Protein AF-A0A8D8ZBJ9-F1 (afdb_monomer_lite)

Foldseek 3Di:
DPPPLVVLAPEPPPVDADDCVVCVVVLLVVQVVCVVVVRQYEHEHALDLVSLVSVVVSVHQHYEHDCVQLVPDP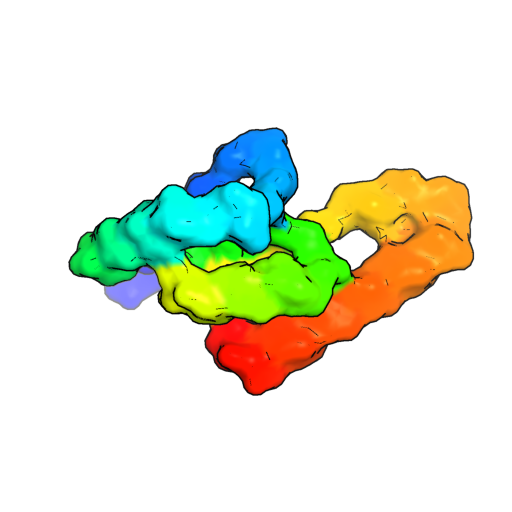DPVSVVVSVVSNVVSCVNNVVSRHDYHD

Sequence (102 aa):
EGDTDFFFFFFILISTFLNIIKNFNKISIAVNLLNYNKIQTSLFINPDLYQIDAAINTGVKYIELNTIMYSKSKNNLEKKFQLNKIKKSVIYAKKKGLIVNV

pLDDT: mean 87.09, std 17.96, range [37.16, 98.56]

Structure (mmCIF, N/CA/C/O backbone):
data_AF-A0A8D8ZBJ9-F1
#
_entry.id   AF-A0A8D8ZBJ9-F1
#
loop_
_atom_site.group_PDB
_atom_site.id
_atom_site.type_symbol
_atom_site.label_atom_id
_atom_site.label_alt_id
_atom_site.label_comp_id
_atom_site.label_asym_id
_atom_site.label_entity_id
_atom_site.label_seq_id
_atom_site.pdbx_PDB_ins_code
_atom_site.Cartn_x
_atom_site.Cartn_y
_atom_site.Cartn_z
_atom_site.occupancy
_atom_site.B_iso_or_equiv
_atom_site.auth_seq_id
_atom_site.auth_comp_id
_atom_site.auth_asym_id
_atom_site.auth_atom_id
_atom_site.pdbx_PDB_model_num
ATOM 1 N N . GLU A 1 1 ? -30.608 -10.125 2.376 1.00 45.47 1 GLU A N 1
ATOM 2 C CA . GLU A 1 1 ? -29.552 -9.851 3.375 1.00 45.47 1 GLU A CA 1
ATOM 3 C C . GLU A 1 1 ? -28.148 -10.067 2.780 1.00 45.47 1 GLU A C 1
ATOM 5 O O . GLU A 1 1 ? -27.308 -10.700 3.396 1.00 45.47 1 GLU A O 1
ATOM 10 N N . GLY A 1 2 ? -27.880 -9.573 1.560 1.00 49.00 2 GLY A N 1
ATOM 11 C CA . GLY A 1 2 ? -26.674 -9.994 0.823 1.00 49.00 2 GLY A CA 1
ATOM 12 C C . GLY A 1 2 ? -26.014 -8.985 -0.116 1.00 49.00 2 GLY A C 1
ATOM 13 O O . GLY A 1 2 ? -24.846 -9.177 -0.410 1.00 49.00 2 GLY A O 1
ATOM 14 N N . ASP A 1 3 ? -26.677 -7.901 -0.536 1.00 49.06 3 ASP A N 1
ATOM 15 C CA . ASP A 1 3 ? -26.137 -7.071 -1.635 1.00 49.06 3 ASP A CA 1
ATOM 16 C C . ASP A 1 3 ? -26.087 -5.559 -1.362 1.00 49.06 3 ASP A C 1
ATOM 18 O O . ASP A 1 3 ? -25.630 -4.787 -2.202 1.00 49.06 3 ASP A O 1
ATOM 22 N N . THR A 1 4 ? -26.497 -5.098 -0.178 1.00 43.31 4 THR A N 1
ATOM 23 C CA . THR A 1 4 ? -26.435 -3.665 0.174 1.00 43.31 4 THR A CA 1
ATOM 24 C C . THR A 1 4 ? -25.086 -3.236 0.754 1.00 43.31 4 THR A C 1
ATOM 26 O O . THR A 1 4 ? -24.741 -2.059 0.675 1.00 43.31 4 THR A O 1
ATOM 29 N N . ASP A 1 5 ? -24.287 -4.176 1.266 1.00 47.03 5 ASP A N 1
ATOM 30 C CA . ASP A 1 5 ? -22.980 -3.877 1.871 1.00 47.03 5 ASP A CA 1
ATOM 31 C C . ASP A 1 5 ? -21.884 -3.623 0.825 1.00 47.03 5 ASP A C 1
ATOM 33 O O . ASP A 1 5 ? -20.909 -2.924 1.099 1.00 47.03 5 ASP A O 1
ATOM 37 N N . PHE A 1 6 ? -22.055 -4.133 -0.400 1.00 42.62 6 PHE A N 1
ATOM 38 C CA . PHE A 1 6 ? -21.105 -3.915 -1.495 1.00 42.62 6 PHE A CA 1
ATOM 39 C C . PHE A 1 6 ? -21.232 -2.512 -2.111 1.00 42.62 6 PHE A C 1
ATOM 41 O O . PHE A 1 6 ? -20.253 -1.957 -2.606 1.00 42.62 6 PHE A O 1
ATOM 48 N N . PHE A 1 7 ? -22.426 -1.912 -2.043 1.00 37.16 7 PHE A N 1
ATOM 49 C CA . PHE A 1 7 ? -22.725 -0.611 -2.653 1.00 37.16 7 PHE A CA 1
ATOM 50 C C . PHE A 1 7 ? -22.381 0.600 -1.774 1.00 37.16 7 PHE A C 1
ATOM 52 O O . PHE A 1 7 ? -22.365 1.723 -2.274 1.00 37.16 7 PHE A O 1
ATOM 59 N N . PHE A 1 8 ? -22.024 0.393 -0.503 1.00 40.09 8 PHE A N 1
ATOM 60 C CA . PHE A 1 8 ? -21.489 1.445 0.373 1.00 40.09 8 PHE A CA 1
ATOM 61 C C . PHE A 1 8 ? -19.949 1.503 0.383 1.00 40.09 8 PHE A C 1
ATOM 63 O O . PHE A 1 8 ? -19.338 2.017 1.320 1.00 40.09 8 PHE A O 1
ATOM 70 N N . PHE A 1 9 ? -19.295 1.029 -0.683 1.00 44.03 9 PHE A N 1
AT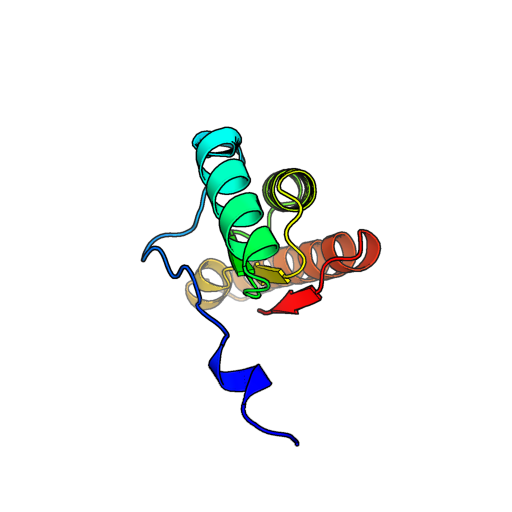OM 71 C CA . PHE A 1 9 ? -17.910 1.391 -0.984 1.00 44.03 9 PHE A CA 1
ATOM 72 C C . PHE A 1 9 ? -17.875 2.818 -1.544 1.00 44.03 9 PHE A C 1
ATOM 74 O O . PHE A 1 9 ? -17.787 3.039 -2.752 1.00 44.03 9 PHE A O 1
ATOM 81 N N . PHE A 1 10 ? -17.944 3.817 -0.660 1.00 50.53 10 PHE A N 1
ATOM 82 C CA . PHE A 1 10 ? -17.575 5.173 -1.051 1.00 50.53 10 PHE A CA 1
ATOM 83 C C . PHE A 1 10 ? -16.051 5.208 -1.189 1.00 50.53 10 PHE A C 1
ATOM 85 O O . PHE A 1 10 ? -15.309 5.449 -0.237 1.00 50.53 10 PHE A O 1
ATOM 92 N N . PHE A 1 11 ? -15.568 4.907 -2.394 1.00 51.53 11 PHE A N 1
ATOM 93 C CA . PHE A 1 11 ? -14.197 5.200 -2.765 1.00 51.53 11 PHE A CA 1
ATOM 94 C C . PHE A 1 11 ? -14.006 6.708 -2.617 1.00 51.53 11 PHE A C 1
ATOM 96 O O . PHE A 1 11 ? -14.565 7.487 -3.389 1.00 51.53 11 PHE A O 1
ATOM 103 N N . ILE A 1 12 ? -13.181 7.140 -1.661 1.00 51.97 12 ILE A N 1
ATOM 104 C CA . ILE A 1 12 ? -12.515 8.436 -1.791 1.00 51.97 12 ILE A CA 1
ATOM 105 C C . ILE A 1 12 ? -11.512 8.267 -2.938 1.00 51.97 12 ILE A C 1
ATOM 107 O O . ILE A 1 12 ? -10.311 8.084 -2.751 1.00 51.97 12 ILE A O 1
ATOM 111 N N . LEU A 1 13 ? -12.042 8.278 -4.160 1.00 49.78 13 LEU A N 1
ATOM 112 C CA . LEU A 1 13 ? -11.288 8.394 -5.389 1.00 49.78 13 LEU A CA 1
ATOM 113 C C . LEU A 1 13 ? -10.984 9.885 -5.554 1.00 49.78 13 LEU A C 1
ATOM 115 O O . LEU A 1 13 ? -11.566 10.581 -6.382 1.00 49.78 13 LEU A O 1
ATOM 119 N N . ILE A 1 14 ? -10.099 10.417 -4.708 1.00 46.88 14 ILE A N 1
ATOM 120 C CA . ILE A 1 14 ? -9.442 11.678 -5.053 1.00 46.88 14 ILE A CA 1
ATOM 121 C C . ILE A 1 14 ? -8.668 11.346 -6.327 1.00 46.88 14 ILE A C 1
ATOM 123 O O . ILE A 1 14 ? -7.851 10.433 -6.335 1.00 46.88 14 ILE A O 1
ATOM 127 N N . SER A 1 15 ? -8.980 12.031 -7.420 1.00 45.09 15 SER A N 1
ATOM 128 C CA . SER A 1 15 ? -8.582 11.735 -8.806 1.00 45.09 15 SER A CA 1
ATOM 129 C C . SER A 1 15 ? -7.065 11.754 -9.092 1.00 45.09 15 SER A C 1
ATOM 131 O O . SER A 1 15 ? -6.637 11.738 -10.244 1.00 45.09 15 SER A O 1
ATOM 133 N N . THR A 1 16 ? -6.229 11.764 -8.052 1.00 56.00 16 THR A N 1
ATOM 134 C CA . THR A 1 16 ? -4.769 11.682 -8.084 1.00 56.00 16 THR A CA 1
ATOM 135 C C . THR A 1 16 ? -4.279 10.783 -6.941 1.00 56.00 16 THR A C 1
ATOM 137 O O . THR A 1 16 ? -4.894 10.725 -5.879 1.00 56.00 16 THR A O 1
ATOM 140 N N . PHE A 1 17 ? -3.181 10.048 -7.153 1.00 68.00 17 PHE A N 1
ATOM 141 C CA . PHE A 1 17 ? -2.620 9.134 -6.147 1.00 68.00 17 PHE A CA 1
ATOM 142 C C . PHE A 1 17 ? -2.392 9.855 -4.808 1.00 68.00 17 PHE A C 1
ATOM 144 O O . PHE A 1 17 ? -1.732 10.897 -4.751 1.00 68.00 17 PHE A O 1
ATOM 151 N N . LEU A 1 18 ? -2.925 9.297 -3.719 1.00 76.44 18 LEU A N 1
ATOM 152 C CA . LEU A 1 18 ? -2.869 9.938 -2.413 1.00 76.44 18 LEU A CA 1
ATOM 153 C C . LEU A 1 18 ? -1.464 9.798 -1.821 1.00 76.44 18 LEU A C 1
ATOM 155 O O . LEU A 1 18 ? -0.919 8.699 -1.717 1.00 76.44 18 LEU A O 1
ATOM 159 N N . ASN A 1 19 ? -0.869 10.916 -1.407 1.00 88.06 19 ASN A N 1
ATOM 160 C CA . ASN A 1 19 ? 0.321 10.888 -0.562 1.00 88.06 19 ASN A CA 1
ATOM 161 C C . ASN A 1 19 ? -0.118 11.017 0.896 1.00 88.06 19 ASN A C 1
ATOM 163 O O . ASN A 1 19 ? -0.387 12.128 1.367 1.00 88.06 19 ASN A O 1
ATOM 167 N N . ILE A 1 20 ? -0.194 9.877 1.584 1.00 91.62 20 ILE A N 1
ATOM 168 C CA . ILE A 1 20 ? -0.669 9.800 2.962 1.00 91.62 20 ILE A CA 1
ATOM 169 C C . ILE A 1 20 ? 0.286 10.528 3.887 1.00 91.62 20 ILE A C 1
ATOM 171 O O . ILE A 1 20 ? -0.152 11.362 4.664 1.00 91.62 20 ILE A O 1
ATOM 175 N N . ILE A 1 21 ? 1.589 10.288 3.750 1.00 94.69 21 ILE A N 1
ATOM 176 C CA . ILE A 1 21 ? 2.616 10.906 4.599 1.00 94.69 21 ILE A CA 1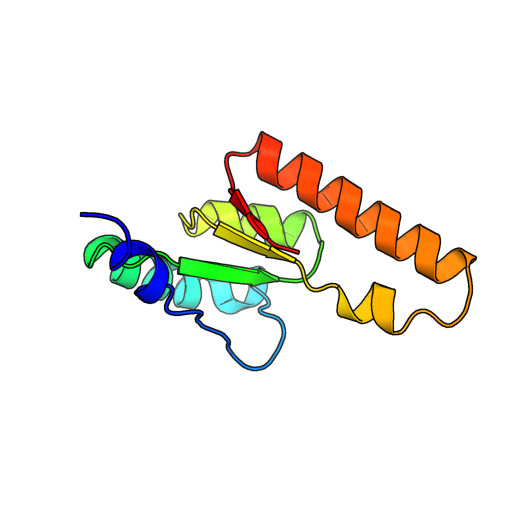
ATOM 177 C C . ILE A 1 21 ? 2.474 12.435 4.600 1.00 94.69 21 ILE A C 1
ATOM 179 O O . ILE A 1 21 ? 2.466 13.058 5.657 1.00 94.69 21 ILE A O 1
ATOM 183 N N . LYS A 1 22 ? 2.289 13.048 3.422 1.00 94.81 22 LYS A N 1
ATOM 184 C CA . LYS A 1 22 ? 2.138 14.508 3.301 1.00 94.81 22 LYS A CA 1
ATOM 185 C C . LYS A 1 22 ? 0.825 15.050 3.870 1.00 94.81 22 LYS A C 1
ATOM 187 O O . LYS A 1 22 ? 0.779 16.207 4.269 1.00 94.81 22 LYS A O 1
ATOM 192 N N . ASN A 1 23 ? -0.240 14.253 3.875 1.00 92.81 23 ASN A N 1
ATOM 193 C CA . ASN A 1 23 ? -1.589 14.695 4.247 1.00 92.81 23 ASN A CA 1
ATOM 194 C C . ASN A 1 23 ? -2.141 13.937 5.461 1.00 92.81 23 ASN A C 1
ATOM 196 O O . ASN A 1 23 ? -3.357 13.893 5.653 1.00 92.81 23 ASN A O 1
ATOM 200 N N . PHE A 1 24 ? -1.258 13.351 6.272 1.00 93.25 24 PHE A N 1
ATOM 201 C CA . PHE A 1 24 ? -1.611 12.334 7.258 1.00 93.25 24 PHE A CA 1
ATOM 202 C C . PHE A 1 24 ? -2.730 12.794 8.191 1.00 93.25 24 PHE A C 1
ATOM 204 O O . PHE A 1 24 ? -3.741 12.112 8.307 1.00 93.25 24 PHE A O 1
ATOM 211 N N . ASN A 1 25 ? -2.605 13.993 8.768 1.00 93.94 25 ASN A N 1
ATOM 212 C CA . ASN A 1 25 ? -3.603 14.531 9.694 1.00 93.94 25 ASN A CA 1
ATOM 213 C C . ASN A 1 25 ? -4.989 14.657 9.045 1.00 93.94 25 ASN A C 1
ATOM 215 O O . ASN A 1 25 ? -5.981 14.225 9.623 1.00 93.94 25 ASN A O 1
ATOM 219 N N . LYS A 1 26 ? -5.067 15.202 7.823 1.00 91.88 26 LYS A N 1
ATOM 220 C CA . LYS A 1 26 ? -6.343 15.379 7.111 1.00 91.88 26 LYS A CA 1
ATOM 221 C C . LYS A 1 26 ? -6.982 14.035 6.767 1.00 91.88 26 LYS A C 1
ATOM 223 O O . LYS A 1 26 ? -8.184 13.865 6.944 1.00 91.88 26 LYS A O 1
ATOM 228 N N . ILE A 1 27 ? -6.174 13.087 6.297 1.00 93.12 27 ILE A N 1
ATOM 229 C CA . ILE A 1 27 ? -6.645 11.751 5.921 1.00 93.12 27 ILE A CA 1
ATOM 230 C C . ILE A 1 27 ? -7.086 10.977 7.160 1.00 93.12 27 ILE A C 1
ATOM 232 O O . ILE A 1 27 ? -8.148 10.377 7.133 1.00 93.12 27 ILE A O 1
ATOM 236 N N . SER A 1 28 ? -6.323 11.031 8.252 1.00 94.06 28 SER A N 1
ATOM 237 C CA . SER A 1 28 ? -6.669 10.374 9.514 1.00 94.06 28 SER A CA 1
ATOM 238 C C . SER A 1 28 ? -7.996 10.898 10.074 1.00 94.06 28 SER A C 1
ATOM 240 O O . SER A 1 28 ? -8.867 10.108 10.426 1.00 94.06 28 SER A O 1
ATOM 242 N N . ILE A 1 29 ? -8.222 12.219 10.049 1.00 94.31 29 ILE A N 1
ATOM 243 C CA . ILE A 1 29 ? -9.518 12.810 10.428 1.00 94.31 29 ILE A CA 1
ATOM 244 C C . ILE A 1 29 ? -10.650 12.272 9.540 1.00 94.31 29 ILE A C 1
ATOM 246 O O . ILE A 1 29 ? -11.692 11.876 10.058 1.00 94.31 29 ILE A O 1
ATOM 250 N N . ALA A 1 30 ? -10.448 12.222 8.220 1.00 91.88 30 ALA A N 1
ATOM 251 C CA . ALA A 1 30 ? -11.454 11.714 7.289 1.00 91.88 30 ALA A CA 1
ATOM 252 C C . ALA A 1 30 ? -11.751 10.219 7.504 1.00 91.88 30 ALA A C 1
ATOM 254 O O . ALA A 1 30 ? -12.915 9.835 7.586 1.00 91.88 30 ALA A O 1
ATOM 255 N N . VAL A 1 31 ? -10.714 9.388 7.652 1.00 93.94 31 VAL A N 1
ATOM 256 C CA . VAL A 1 31 ? -10.841 7.950 7.938 1.00 93.94 31 VAL A CA 1
ATOM 257 C C . VAL A 1 31 ? -11.589 7.736 9.252 1.00 93.94 31 VAL A C 1
ATOM 259 O O . VAL A 1 31 ? -12.520 6.937 9.293 1.00 93.94 31 VAL A O 1
ATOM 262 N N . ASN A 1 32 ? -11.263 8.492 10.302 1.00 93.50 32 ASN A N 1
ATOM 263 C CA . ASN A 1 32 ? -11.953 8.401 11.589 1.00 93.50 32 ASN A CA 1
ATOM 264 C C . ASN A 1 32 ? -13.431 8.791 11.487 1.00 93.50 32 ASN A C 1
ATOM 266 O O . ASN A 1 32 ? -14.282 8.089 12.029 1.00 93.50 32 ASN A O 1
ATOM 270 N N . LEU A 1 33 ? -13.751 9.873 10.769 1.00 92.62 33 LEU A N 1
ATOM 271 C CA . LEU A 1 33 ? -15.132 10.305 10.560 1.00 92.62 33 LEU A CA 1
ATOM 272 C C . LEU A 1 33 ? -15.948 9.245 9.807 1.00 92.62 33 LEU A C 1
ATOM 274 O O . LEU A 1 33 ? -17.078 8.944 10.189 1.00 92.62 33 LEU A O 1
ATOM 278 N N . LEU A 1 34 ? -15.382 8.658 8.753 1.00 90.62 34 LEU A N 1
ATOM 279 C CA . LEU A 1 34 ? -16.052 7.616 7.975 1.00 90.62 34 LEU A CA 1
ATOM 280 C C . LEU A 1 34 ? -16.214 6.324 8.780 1.00 90.62 34 LEU A C 1
ATOM 282 O O . LEU A 1 34 ? -17.308 5.763 8.812 1.00 90.62 34 LEU A O 1
ATOM 286 N N . ASN A 1 35 ? -15.178 5.912 9.514 1.00 89.25 35 ASN A N 1
ATOM 287 C CA . ASN A 1 35 ? -15.232 4.761 10.415 1.00 89.25 35 ASN A CA 1
ATOM 288 C C . ASN A 1 35 ? -16.296 4.939 11.508 1.00 89.25 35 ASN A C 1
ATOM 290 O O . ASN A 1 35 ? -17.041 4.001 11.787 1.00 89.25 35 ASN A O 1
ATOM 294 N N . TYR A 1 36 ? -16.410 6.137 12.096 1.00 93.38 36 TYR A N 1
ATOM 295 C CA . TYR A 1 36 ? -17.445 6.456 13.087 1.00 93.38 36 TYR A CA 1
ATOM 296 C C . TYR A 1 36 ? -18.857 6.252 12.520 1.00 93.38 36 TYR A C 1
ATOM 298 O O . TYR A 1 36 ? -19.733 5.713 13.193 1.00 93.38 36 TYR A O 1
ATOM 306 N N . ASN A 1 37 ? -19.052 6.595 11.245 1.00 92.31 37 ASN A N 1
ATOM 307 C CA . ASN A 1 37 ? -20.302 6.378 10.517 1.00 92.31 37 ASN A CA 1
ATOM 308 C C . ASN A 1 37 ? -20.427 4.965 9.915 1.00 92.31 37 ASN A C 1
ATOM 310 O O . ASN A 1 37 ? -21.347 4.712 9.142 1.00 92.31 37 ASN A O 1
ATOM 314 N N . LYS A 1 38 ? -19.525 4.034 10.266 1.00 90.62 38 LYS A N 1
ATOM 315 C CA . LYS A 1 38 ? -19.477 2.651 9.758 1.00 90.62 38 LYS A CA 1
ATOM 316 C C . LYS A 1 38 ? -19.326 2.553 8.231 1.00 90.62 38 LYS A C 1
ATOM 318 O O . LYS A 1 38 ? -19.715 1.552 7.634 1.00 90.62 38 LYS A O 1
ATOM 323 N N . ILE A 1 39 ? -18.734 3.567 7.602 1.00 86.50 39 ILE A N 1
ATOM 324 C CA . ILE A 1 39 ? -18.473 3.601 6.160 1.00 86.50 39 ILE A CA 1
ATOM 325 C C . ILE A 1 39 ? -17.101 2.985 5.886 1.00 86.50 39 ILE A C 1
ATOM 327 O O . ILE A 1 39 ? -16.080 3.428 6.419 1.00 86.50 39 ILE A O 1
ATOM 331 N N . GLN A 1 40 ? -17.065 1.964 5.029 1.00 85.94 40 GLN A N 1
ATOM 332 C CA . GLN A 1 40 ? -15.813 1.321 4.644 1.00 85.94 40 GLN A CA 1
ATOM 333 C C . GLN A 1 40 ? -14.997 2.250 3.745 1.00 85.94 40 GLN A C 1
ATOM 335 O O . GLN A 1 40 ? -15.461 2.697 2.700 1.00 85.94 40 GLN A O 1
ATOM 340 N N . THR A 1 41 ? -13.760 2.523 4.157 1.00 87.81 41 THR A N 1
ATOM 341 C CA . THR A 1 41 ? -12.837 3.401 3.430 1.00 87.81 41 THR A CA 1
ATOM 342 C C . THR A 1 41 ? -11.671 2.587 2.881 1.00 87.81 41 THR A C 1
ATOM 344 O O . THR A 1 41 ? -11.095 1.772 3.603 1.00 87.81 41 THR A O 1
ATOM 347 N N . SER A 1 42 ? -11.305 2.838 1.623 1.00 92.25 42 SER A N 1
ATOM 348 C CA . SER A 1 42 ? -10.075 2.342 1.000 1.00 92.25 42 SER A CA 1
ATOM 349 C C . SER A 1 42 ? -9.194 3.515 0.582 1.00 92.25 42 SER A C 1
ATOM 351 O O . SER A 1 42 ? -9.688 4.463 -0.030 1.00 92.25 42 SER A O 1
ATOM 353 N N . LEU A 1 43 ? -7.900 3.474 0.914 1.00 92.69 43 LEU A N 1
ATOM 354 C CA . LEU A 1 43 ? -6.942 4.500 0.486 1.00 92.69 43 LEU A CA 1
ATOM 355 C C . LEU A 1 43 ? -6.204 4.060 -0.785 1.00 92.69 43 LEU A C 1
ATOM 357 O O . LEU A 1 43 ? -5.490 3.057 -0.773 1.00 92.69 43 LEU A O 1
ATOM 361 N N . PHE A 1 44 ? -6.337 4.843 -1.860 1.00 92.88 44 PHE A N 1
ATOM 362 C CA . PHE A 1 44 ? -5.633 4.619 -3.126 1.00 92.88 44 PHE A CA 1
ATOM 363 C C . PHE A 1 44 ? -4.209 5.196 -3.085 1.00 92.88 44 PHE A C 1
ATOM 365 O O . PHE A 1 44 ? -4.017 6.417 -3.096 1.00 92.88 44 PHE A O 1
ATOM 372 N N . ILE A 1 45 ? -3.196 4.327 -3.039 1.00 93.31 45 ILE A N 1
ATOM 373 C CA . ILE A 1 45 ? -1.791 4.703 -2.822 1.00 93.31 45 ILE A CA 1
ATOM 374 C C . ILE A 1 45 ? -0.830 4.026 -3.790 1.00 93.31 45 ILE A C 1
ATOM 376 O O . ILE A 1 45 ? -1.103 2.978 -4.366 1.00 93.31 45 ILE A O 1
ATOM 380 N N . ASN A 1 46 ? 0.362 4.601 -3.938 1.00 94.75 46 ASN A N 1
ATOM 381 C CA . ASN A 1 46 ? 1.443 3.925 -4.648 1.00 94.75 46 ASN A CA 1
ATOM 382 C C . ASN A 1 46 ? 1.908 2.669 -3.883 1.00 94.75 46 ASN A C 1
ATOM 384 O O . ASN A 1 46 ? 1.861 2.665 -2.652 1.00 94.75 46 ASN A O 1
ATOM 388 N N . PRO A 1 47 ? 2.420 1.635 -4.585 1.00 96.00 47 PRO A N 1
ATOM 389 C CA . PRO A 1 47 ? 2.980 0.435 -3.966 1.00 96.00 47 PRO A CA 1
ATOM 390 C C . PRO A 1 47 ? 4.321 0.759 -3.293 1.00 96.00 47 PRO A C 1
ATOM 392 O O . PRO A 1 47 ? 5.394 0.461 -3.807 1.00 96.00 47 PRO A O 1
ATOM 395 N N . ASP A 1 48 ? 4.262 1.431 -2.152 1.00 96.19 48 ASP A N 1
ATOM 396 C CA . ASP A 1 48 ? 5.397 1.931 -1.388 1.00 96.19 48 ASP A CA 1
ATOM 397 C C . ASP A 1 48 ? 5.200 1.601 0.093 1.00 96.19 48 ASP A C 1
ATOM 399 O O . ASP A 1 48 ? 4.120 1.813 0.642 1.00 96.19 48 ASP A O 1
ATOM 403 N N . LEU A 1 49 ? 6.230 1.048 0.736 1.00 97.81 49 LEU A N 1
ATOM 404 C CA . LEU A 1 49 ? 6.103 0.540 2.104 1.00 97.81 49 LEU A CA 1
ATOM 405 C C . LEU A 1 49 ? 5.831 1.664 3.112 1.00 97.81 49 LEU A C 1
ATOM 407 O O . LEU A 1 49 ? 5.027 1.471 4.017 1.00 97.81 49 LEU A O 1
ATOM 411 N N . TYR A 1 50 ? 6.407 2.853 2.909 1.00 97.44 50 TYR A N 1
ATOM 412 C CA . TYR A 1 50 ? 6.177 3.993 3.795 1.00 97.44 50 TYR A CA 1
ATOM 413 C C . TYR A 1 50 ? 4.764 4.560 3.643 1.00 97.44 50 TYR A C 1
ATOM 415 O O . TYR A 1 50 ? 4.153 4.966 4.629 1.00 97.44 50 TYR A O 1
ATOM 423 N N . GLN A 1 51 ? 4.212 4.564 2.426 1.00 97.06 51 GLN A N 1
ATOM 424 C CA . GLN A 1 51 ? 2.800 4.908 2.221 1.00 97.06 51 GLN A CA 1
ATOM 425 C C . GLN A 1 51 ? 1.869 3.893 2.892 1.00 97.06 51 GLN A C 1
ATOM 427 O O . GLN A 1 51 ? 0.863 4.293 3.470 1.00 97.06 51 GLN A O 1
ATOM 432 N N . ILE A 1 52 ? 2.210 2.602 2.862 1.00 97.88 52 ILE A N 1
ATOM 433 C CA . ILE A 1 52 ? 1.436 1.553 3.541 1.00 97.88 52 ILE A CA 1
ATOM 434 C C . ILE A 1 52 ? 1.488 1.733 5.060 1.00 97.88 52 ILE A C 1
ATOM 436 O O . ILE A 1 52 ? 0.444 1.697 5.702 1.00 97.88 52 ILE A O 1
ATOM 440 N N . ASP A 1 53 ? 2.666 1.970 5.637 1.00 98.31 53 ASP A N 1
ATOM 441 C CA . ASP A 1 53 ? 2.798 2.236 7.075 1.00 98.31 53 ASP A CA 1
ATOM 442 C C . ASP A 1 53 ? 2.008 3.481 7.489 1.00 98.31 53 ASP A C 1
ATOM 444 O O . ASP A 1 53 ? 1.289 3.471 8.489 1.00 98.31 53 ASP A O 1
ATOM 448 N N . ALA A 1 54 ? 2.062 4.538 6.676 1.00 97.38 54 ALA A N 1
ATOM 449 C CA . ALA A 1 54 ? 1.244 5.718 6.896 1.00 97.38 54 ALA A CA 1
ATOM 450 C C . ALA A 1 54 ? -0.257 5.392 6.809 1.00 97.38 54 ALA A C 1
ATOM 452 O O . ALA A 1 54 ? -1.010 5.868 7.651 1.00 97.38 54 ALA A O 1
ATOM 453 N N . ALA A 1 55 ? -0.695 4.558 5.857 1.00 96.50 55 ALA A N 1
ATOM 454 C CA . ALA A 1 55 ? -2.086 4.106 5.756 1.00 96.50 55 ALA A CA 1
ATOM 455 C C . ALA A 1 55 ? -2.536 3.365 7.016 1.00 96.50 55 ALA A C 1
ATOM 457 O O . ALA A 1 55 ? -3.581 3.693 7.573 1.00 96.50 55 ALA A O 1
ATOM 458 N N . ILE A 1 56 ? -1.727 2.426 7.510 1.00 97.12 56 ILE A N 1
ATOM 459 C CA . ILE A 1 56 ? -2.010 1.676 8.742 1.00 97.12 56 ILE A CA 1
ATOM 460 C C . ILE A 1 56 ? -2.241 2.641 9.907 1.00 97.12 56 ILE A C 1
ATOM 462 O O . ILE A 1 56 ? -3.234 2.525 10.621 1.00 97.12 56 ILE A O 1
ATOM 466 N N . ASN A 1 57 ? -1.379 3.649 10.044 1.00 97.50 57 ASN A N 1
ATOM 467 C CA . ASN A 1 57 ? -1.472 4.633 11.120 1.00 97.50 57 ASN A CA 1
ATOM 468 C C . ASN A 1 57 ? -2.716 5.538 11.025 1.00 97.50 57 ASN A C 1
ATOM 470 O O . ASN A 1 57 ? -3.059 6.190 12.007 1.00 97.50 57 ASN A O 1
ATOM 474 N N . THR A 1 58 ? -3.411 5.586 9.880 1.00 95.94 58 THR A N 1
ATOM 475 C CA . THR A 1 58 ? -4.714 6.274 9.779 1.00 95.94 58 THR A CA 1
ATOM 476 C C . THR A 1 58 ? -5.877 5.461 10.350 1.00 95.94 58 THR A C 1
ATOM 478 O O . THR A 1 58 ? -6.955 6.015 10.529 1.00 95.94 58 THR A O 1
ATOM 481 N N . GLY A 1 59 ? -5.690 4.164 10.623 1.00 94.94 59 GLY A N 1
ATOM 482 C CA . GLY A 1 59 ? -6.761 3.264 11.062 1.00 94.94 59 GLY A CA 1
ATOM 483 C C . GLY A 1 59 ? -7.634 2.722 9.925 1.00 94.94 59 GLY A C 1
ATOM 484 O O . GLY A 1 59 ? -8.724 2.207 10.178 1.00 94.94 59 GLY A O 1
ATOM 485 N N . VAL A 1 60 ? -7.192 2.836 8.667 1.00 95.00 60 VAL A N 1
ATOM 486 C CA . VAL A 1 60 ? -7.921 2.266 7.528 1.00 95.00 60 VAL A CA 1
ATOM 487 C C . VAL A 1 60 ? -7.809 0.738 7.504 1.00 95.00 60 VAL A C 1
ATOM 489 O O . VAL A 1 60 ? -6.777 0.171 7.857 1.00 95.00 60 VAL A O 1
ATOM 492 N N . LYS A 1 61 ? -8.865 0.065 7.035 1.00 94.31 61 LYS A N 1
ATOM 493 C CA . LYS A 1 61 ? -8.887 -1.394 6.839 1.00 94.31 61 LYS A CA 1
ATOM 494 C C . LYS A 1 61 ? -8.507 -1.822 5.417 1.00 94.31 61 LYS A C 1
ATOM 496 O O . LYS A 1 61 ? -7.950 -2.905 5.239 1.00 94.31 61 LYS A O 1
ATOM 501 N N . TYR A 1 62 ? -8.800 -0.987 4.421 1.00 95.50 62 TYR A N 1
ATOM 502 C CA . TYR A 1 62 ? -8.573 -1.277 3.007 1.00 95.50 62 TYR A CA 1
ATOM 503 C C . TYR A 1 62 ? -7.556 -0.311 2.394 1.00 95.50 62 TYR A C 1
ATOM 505 O O . TYR A 1 62 ? -7.541 0.883 2.698 1.00 95.50 62 TYR A O 1
ATOM 513 N N . ILE A 1 63 ? -6.725 -0.827 1.494 1.00 95.12 63 ILE A N 1
ATOM 514 C CA . ILE A 1 63 ? -5.924 -0.019 0.573 1.00 95.12 63 ILE A CA 1
ATOM 515 C C . ILE A 1 63 ? -6.125 -0.516 -0.853 1.00 95.12 63 ILE A C 1
ATOM 517 O O . ILE A 1 63 ? -6.368 -1.702 -1.082 1.00 95.12 63 ILE A O 1
ATOM 521 N N . GLU A 1 64 ? -5.946 0.380 -1.812 1.00 94.94 64 GLU A N 1
ATOM 522 C CA . GLU A 1 64 ? -5.872 0.048 -3.228 1.00 94.94 64 GLU A CA 1
ATOM 523 C C . GLU A 1 64 ? -4.531 0.512 -3.793 1.00 94.94 64 GLU A C 1
ATOM 525 O O . GLU A 1 64 ? -4.119 1.659 -3.603 1.00 94.94 64 GLU A O 1
ATOM 530 N N . LEU A 1 65 ? -3.807 -0.402 -4.439 1.00 94.19 65 LEU A N 1
ATOM 531 C CA . LEU A 1 65 ? -2.464 -0.135 -4.937 1.00 94.19 65 LEU A CA 1
ATOM 532 C C . LEU A 1 65 ? -2.493 0.354 -6.382 1.00 94.19 65 LEU A C 1
ATOM 534 O O . LEU A 1 65 ? -2.916 -0.347 -7.290 1.00 94.19 65 LEU A O 1
ATOM 538 N N . ASN A 1 66 ? -1.920 1.529 -6.614 1.00 93.12 66 ASN A N 1
ATOM 539 C CA . ASN A 1 66 ? -1.800 2.122 -7.935 1.00 93.12 66 ASN A CA 1
ATOM 540 C C . ASN A 1 66 ? -0.869 1.307 -8.855 1.00 93.12 66 ASN A C 1
ATOM 542 O O . ASN A 1 66 ? 0.355 1.285 -8.681 1.00 93.12 66 ASN A O 1
ATOM 546 N N . THR A 1 67 ? -1.441 0.707 -9.897 1.00 93.88 67 THR A N 1
ATOM 547 C CA . THR A 1 67 ? -0.727 -0.092 -10.904 1.00 93.88 67 THR A CA 1
ATOM 548 C C . THR A 1 67 ? -0.315 0.696 -12.151 1.00 93.88 67 THR A C 1
ATOM 550 O O . THR A 1 67 ? 0.262 0.123 -13.081 1.00 93.88 67 THR A O 1
ATOM 553 N N . ILE A 1 68 ? -0.516 2.022 -12.190 1.00 93.25 68 ILE A N 1
ATOM 554 C CA . ILE A 1 68 ? -0.259 2.834 -13.392 1.00 93.25 68 ILE A CA 1
ATOM 555 C C . ILE A 1 68 ? 1.185 2.723 -13.897 1.00 93.25 68 ILE A C 1
ATOM 557 O O . ILE A 1 68 ? 1.411 2.689 -15.104 1.00 93.25 68 ILE A O 1
ATOM 561 N N . MET A 1 69 ? 2.169 2.621 -12.996 1.00 93.56 69 MET A N 1
ATOM 562 C CA . MET A 1 69 ? 3.581 2.488 -13.376 1.00 93.56 69 MET A CA 1
ATOM 563 C C . MET A 1 69 ? 3.866 1.147 -14.056 1.00 93.56 69 MET A C 1
ATOM 565 O O . MET A 1 69 ? 4.661 1.086 -14.992 1.00 93.56 69 MET A O 1
ATOM 569 N N . TYR A 1 70 ? 3.193 0.076 -13.628 1.00 96.12 70 TYR A N 1
ATOM 570 C CA . TYR A 1 70 ? 3.259 -1.217 -14.305 1.00 96.12 70 TYR A CA 1
ATOM 571 C C . TYR A 1 70 ? 2.618 -1.137 -15.697 1.00 96.12 70 TYR A C 1
ATOM 573 O O . TYR A 1 70 ? 3.223 -1.587 -16.666 1.00 96.12 70 TYR A O 1
ATOM 581 N N . SER A 1 71 ? 1.444 -0.506 -15.808 1.00 95.06 71 SER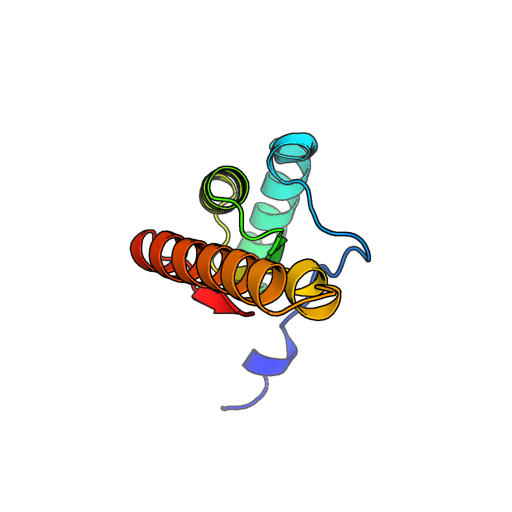 A N 1
ATOM 582 C CA . SER A 1 71 ? 0.738 -0.327 -17.087 1.00 95.06 71 SER A CA 1
ATOM 583 C C . SER A 1 71 ? 1.545 0.505 -18.097 1.00 95.06 71 SER A C 1
ATOM 585 O O . SER A 1 71 ? 1.617 0.162 -19.273 1.00 95.06 71 SER A O 1
ATOM 587 N N . LYS A 1 72 ? 2.230 1.556 -17.627 1.00 95.69 72 LYS A N 1
ATOM 588 C CA . LYS A 1 72 ? 3.047 2.459 -18.457 1.00 95.69 72 LYS A CA 1
ATOM 589 C C . LYS A 1 72 ? 4.477 1.971 -18.733 1.00 95.69 72 LYS A C 1
ATOM 591 O O . LYS A 1 72 ? 5.224 2.679 -19.405 1.00 95.69 72 LYS A O 1
ATOM 596 N N . SER A 1 73 ? 4.884 0.815 -18.203 1.00 97.12 73 SER A N 1
ATOM 597 C CA . SER A 1 73 ? 6.240 0.282 -18.401 1.00 97.12 73 SER A CA 1
ATOM 598 C C . SER A 1 73 ? 6.505 -0.002 -19.883 1.00 97.12 73 SER A C 1
ATOM 600 O O . SER A 1 73 ? 5.701 -0.660 -20.541 1.00 97.12 73 SER A O 1
ATOM 602 N N . LYS A 1 74 ? 7.642 0.467 -20.411 1.00 97.38 74 LYS A N 1
ATOM 603 C CA . LYS A 1 74 ? 7.958 0.407 -21.852 1.00 97.38 74 LYS A CA 1
ATOM 604 C C . LYS A 1 74 ? 8.623 -0.896 -22.279 1.00 97.38 74 LYS A C 1
ATOM 606 O O . LYS A 1 74 ? 8.681 -1.200 -23.466 1.00 97.38 74 LYS A O 1
ATOM 611 N N . ASN A 1 75 ? 9.159 -1.655 -21.328 1.00 97.44 75 ASN A N 1
ATOM 612 C CA . ASN A 1 75 ? 9.866 -2.902 -21.591 1.00 97.44 75 ASN A CA 1
ATOM 613 C C . ASN A 1 75 ? 9.641 -3.933 -20.474 1.00 97.44 75 ASN A C 1
ATOM 615 O O . ASN A 1 75 ? 9.127 -3.635 -19.392 1.00 97.44 75 ASN A O 1
ATOM 619 N N . ASN A 1 76 ? 10.0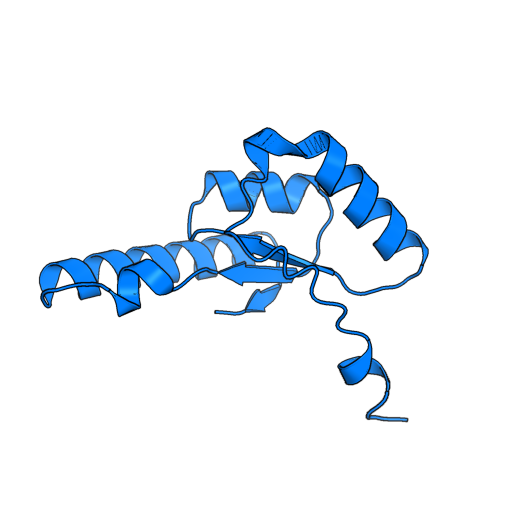53 -5.172 -20.744 1.00 97.50 76 ASN A N 1
ATOM 620 C CA . ASN A 1 76 ? 9.870 -6.295 -19.825 1.00 97.50 76 ASN A CA 1
ATOM 621 C C . ASN A 1 76 ? 10.641 -6.131 -18.506 1.00 97.50 76 ASN A C 1
ATOM 623 O O . ASN A 1 76 ? 10.180 -6.625 -17.475 1.00 97.50 76 ASN A O 1
ATOM 627 N N . LEU A 1 77 ? 11.785 -5.438 -18.512 1.00 98.00 77 LEU A N 1
ATOM 628 C CA . LEU A 1 77 ? 12.573 -5.197 -17.301 1.00 98.00 77 LEU A CA 1
ATOM 629 C C . LEU A 1 77 ? 11.835 -4.248 -16.351 1.00 98.00 77 LEU A C 1
ATOM 631 O O . LEU A 1 77 ? 11.643 -4.582 -15.182 1.00 98.00 77 LEU A O 1
ATOM 635 N N . GLU A 1 78 ? 11.345 -3.121 -16.865 1.00 97.81 78 GLU A N 1
ATOM 636 C CA . GLU A 1 78 ? 10.515 -2.168 -16.124 1.00 97.81 78 GLU A CA 1
ATOM 637 C C . GLU A 1 78 ? 9.241 -2.837 -15.608 1.00 97.81 78 GLU A C 1
ATOM 639 O O . GLU A 1 78 ? 8.935 -2.759 -14.418 1.00 97.81 78 GLU A O 1
ATOM 644 N N . LYS A 1 79 ? 8.546 -3.588 -16.469 1.00 97.94 79 LYS A N 1
ATOM 645 C CA . LYS A 1 79 ? 7.311 -4.287 -16.103 1.00 97.94 79 LYS A CA 1
ATOM 646 C C . LYS A 1 79 ? 7.543 -5.292 -14.970 1.00 97.94 79 LYS A C 1
ATOM 648 O O . LYS A 1 79 ? 6.780 -5.326 -14.003 1.00 97.94 79 LYS A O 1
ATOM 653 N N . LYS A 1 80 ? 8.633 -6.068 -15.032 1.00 98.31 80 LYS A N 1
ATOM 654 C CA . LYS A 1 80 ? 9.039 -7.004 -13.969 1.00 98.31 80 LYS A CA 1
ATOM 655 C C . LYS A 1 80 ? 9.398 -6.272 -12.674 1.00 98.31 80 LYS A C 1
ATOM 657 O O . LYS A 1 80 ? 9.019 -6.729 -11.596 1.00 98.31 80 LYS A O 1
ATOM 662 N N . PHE A 1 81 ? 10.091 -5.139 -12.765 1.00 98.06 81 PHE A N 1
ATOM 663 C CA . PHE A 1 81 ? 10.421 -4.309 -11.609 1.00 98.06 81 PHE A CA 1
ATOM 664 C C . PHE A 1 81 ? 9.158 -3.778 -10.911 1.00 98.06 81 PHE A C 1
ATOM 666 O O . PHE A 1 81 ? 9.003 -3.971 -9.703 1.00 98.06 81 PHE A O 1
ATOM 673 N N . GLN A 1 82 ? 8.218 -3.195 -11.662 1.00 97.88 82 GLN A N 1
ATOM 674 C CA . GLN A 1 82 ? 6.966 -2.674 -11.104 1.00 97.88 82 GLN A CA 1
ATOM 675 C C . GLN A 1 82 ? 6.086 -3.789 -10.527 1.00 97.88 82 GLN A C 1
ATOM 677 O O . GLN A 1 82 ? 5.546 -3.641 -9.431 1.00 97.88 82 GLN A O 1
ATOM 682 N N . LEU A 1 83 ? 6.006 -4.944 -11.197 1.00 98.06 83 LEU A N 1
ATOM 683 C CA . LEU A 1 83 ? 5.283 -6.108 -10.679 1.00 98.06 83 LEU A CA 1
ATOM 684 C C . LEU A 1 83 ? 5.869 -6.601 -9.351 1.00 98.06 83 LEU A C 1
ATOM 686 O O . LEU A 1 83 ? 5.126 -6.903 -8.419 1.00 98.06 83 LEU A O 1
ATOM 690 N N . ASN A 1 84 ? 7.198 -6.665 -9.238 1.00 98.19 84 ASN A N 1
ATOM 691 C CA . ASN A 1 84 ? 7.858 -7.046 -7.991 1.00 98.19 84 ASN A CA 1
ATOM 692 C C . ASN A 1 84 ? 7.580 -6.040 -6.870 1.00 98.19 84 ASN A C 1
ATOM 694 O O . ASN A 1 84 ? 7.393 -6.450 -5.724 1.00 98.19 84 ASN A O 1
ATOM 698 N N . LYS A 1 85 ? 7.523 -4.743 -7.190 1.00 97.94 85 LYS A N 1
ATOM 699 C CA . LYS A 1 85 ? 7.159 -3.691 -6.238 1.00 97.94 85 LYS A CA 1
ATOM 700 C C . LYS A 1 85 ? 5.728 -3.886 -5.720 1.00 97.94 85 LYS A C 1
ATOM 702 O O . LYS A 1 85 ? 5.544 -3.983 -4.511 1.00 97.94 85 LYS A O 1
ATOM 707 N N . ILE A 1 86 ? 4.756 -4.085 -6.616 1.00 98.12 86 ILE A N 1
ATOM 708 C CA . ILE A 1 86 ? 3.358 -4.384 -6.257 1.00 98.12 86 ILE A CA 1
ATOM 709 C C . ILE A 1 86 ? 3.272 -5.646 -5.386 1.00 98.12 86 ILE A C 1
ATOM 711 O O . ILE A 1 86 ? 2.691 -5.602 -4.306 1.00 98.12 86 ILE A O 1
ATOM 715 N N . LYS A 1 87 ? 3.904 -6.758 -5.793 1.00 98.44 87 LYS A N 1
ATOM 716 C CA 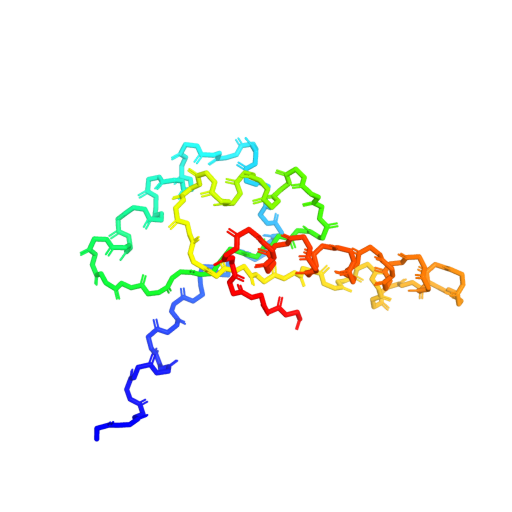. LYS A 1 87 ? 3.894 -8.017 -5.022 1.00 98.44 87 LYS A CA 1
ATOM 717 C C . LYS A 1 87 ? 4.432 -7.836 -3.602 1.00 98.44 87 LYS A C 1
ATOM 719 O O . LYS A 1 87 ? 3.806 -8.300 -2.651 1.00 98.44 87 LYS A O 1
ATOM 724 N N . LYS A 1 88 ? 5.569 -7.148 -3.450 1.00 98.56 88 LYS A N 1
ATOM 725 C CA . LYS A 1 88 ? 6.157 -6.851 -2.135 1.00 98.56 88 LYS A CA 1
ATOM 726 C C . LYS A 1 88 ? 5.205 -6.019 -1.275 1.00 98.56 88 LYS A C 1
ATOM 728 O O . LYS A 1 88 ? 4.998 -6.359 -0.114 1.00 98.56 88 LYS A O 1
ATOM 733 N N . SER A 1 89 ? 4.591 -4.989 -1.852 1.00 98.38 89 SER A N 1
ATOM 734 C CA . SER A 1 89 ? 3.603 -4.146 -1.174 1.00 98.38 89 SER A CA 1
ATOM 735 C C . SER A 1 89 ? 2.367 -4.923 -0.723 1.00 98.38 89 SER A C 1
ATOM 737 O O . SER A 1 89 ? 1.969 -4.787 0.430 1.00 98.38 89 SER A O 1
ATOM 739 N N . VAL A 1 90 ? 1.805 -5.789 -1.575 1.00 98.44 90 VAL A N 1
ATOM 740 C CA . VAL A 1 90 ? 0.655 -6.642 -1.221 1.00 98.44 90 VAL A CA 1
ATOM 741 C C . VAL A 1 90 ? 0.993 -7.552 -0.041 1.00 98.44 90 VAL A C 1
ATOM 743 O O . VAL A 1 90 ? 0.235 -7.612 0.924 1.00 98.44 90 VAL A O 1
ATOM 746 N N . ILE A 1 91 ? 2.131 -8.252 -0.099 1.00 98.56 91 ILE A N 1
ATOM 747 C CA . ILE A 1 91 ? 2.562 -9.165 0.971 1.00 98.56 91 ILE A CA 1
ATOM 748 C C . ILE A 1 91 ? 2.752 -8.394 2.281 1.00 98.56 91 ILE A C 1
ATOM 750 O O . ILE A 1 91 ? 2.280 -8.833 3.330 1.00 98.56 91 ILE A O 1
ATOM 754 N N . TYR A 1 92 ? 3.416 -7.239 2.218 1.00 98.56 92 TYR A N 1
ATOM 755 C CA . TYR A 1 92 ? 3.672 -6.409 3.388 1.00 98.56 92 TYR A CA 1
ATOM 756 C C . TYR A 1 92 ? 2.376 -5.900 4.032 1.00 98.56 92 TYR A C 1
ATOM 758 O O . TYR A 1 92 ? 2.169 -6.104 5.227 1.00 98.56 92 TYR A O 1
ATOM 766 N N . ALA A 1 93 ? 1.475 -5.315 3.239 1.00 98.12 93 ALA A N 1
ATOM 767 C CA . ALA A 1 93 ? 0.199 -4.787 3.714 1.00 98.12 93 ALA A CA 1
ATOM 768 C C . ALA A 1 93 ? -0.693 -5.882 4.322 1.00 98.12 93 ALA A C 1
ATOM 770 O O . ALA A 1 93 ? -1.209 -5.708 5.426 1.00 98.12 93 ALA A O 1
ATOM 771 N N . LYS A 1 94 ? -0.799 -7.048 3.666 1.00 98.19 94 LYS A N 1
ATOM 772 C CA . LYS A 1 94 ? -1.556 -8.191 4.203 1.00 98.19 94 LYS A CA 1
ATOM 773 C C . LYS A 1 94 ? -0.985 -8.690 5.530 1.00 98.19 94 LYS A C 1
ATOM 775 O O . LYS A 1 94 ? -1.743 -8.939 6.460 1.00 98.19 94 LYS A O 1
ATOM 780 N N . LYS A 1 95 ? 0.347 -8.776 5.662 1.00 98.31 95 LYS A N 1
ATOM 781 C CA . LYS A 1 95 ? 1.007 -9.155 6.927 1.00 98.31 95 LYS A CA 1
ATOM 782 C C . LYS A 1 95 ? 0.701 -8.172 8.066 1.00 98.31 95 LYS A C 1
ATOM 784 O O . LYS A 1 95 ? 0.740 -8.557 9.229 1.00 98.31 95 LYS A O 1
ATOM 789 N N . LYS A 1 96 ? 0.402 -6.915 7.737 1.00 97.75 96 LYS A N 1
ATOM 790 C CA . LYS A 1 96 ? 0.020 -5.861 8.685 1.00 97.75 96 LYS A CA 1
ATOM 791 C C . LYS A 1 96 ? -1.490 -5.785 8.954 1.00 97.75 96 LYS A C 1
ATOM 793 O O . LYS A 1 96 ? -1.915 -4.907 9.695 1.00 97.75 96 LYS A O 1
ATOM 798 N N . GLY A 1 97 ? -2.287 -6.694 8.388 1.00 96.81 97 GLY A N 1
ATOM 799 C CA . GLY A 1 97 ? -3.729 -6.781 8.635 1.00 96.81 97 GLY A CA 1
ATOM 800 C C . GLY A 1 97 ? -4.602 -5.937 7.703 1.00 96.81 97 GLY A C 1
ATOM 801 O O . GLY A 1 97 ? -5.811 -5.875 7.916 1.00 96.81 97 GLY A O 1
ATOM 802 N N . LEU A 1 98 ? -4.030 -5.316 6.665 1.00 97.31 98 LEU A N 1
ATOM 803 C CA . LEU A 1 98 ? -4.812 -4.605 5.653 1.00 97.31 98 LEU A CA 1
ATOM 804 C C . LEU A 1 98 ? -5.428 -5.571 4.634 1.00 97.31 98 LEU A C 1
ATOM 806 O O . LEU A 1 98 ? -4.804 -6.552 4.218 1.00 97.31 98 LEU A O 1
ATOM 810 N N . ILE A 1 99 ? -6.622 -5.228 4.155 1.00 97.12 99 ILE A N 1
ATOM 811 C CA . ILE A 1 99 ? -7.222 -5.814 2.955 1.00 97.12 99 ILE A CA 1
ATOM 812 C C . ILE A 1 99 ? -6.738 -5.000 1.751 1.00 97.12 99 ILE A C 1
ATOM 814 O O . ILE A 1 99 ? -6.748 -3.771 1.774 1.00 97.12 99 ILE A O 1
ATOM 818 N N . VAL A 1 100 ? -6.261 -5.685 0.712 1.00 96.44 100 VAL A N 1
ATOM 819 C CA . VAL A 1 100 ? -5.542 -5.052 -0.401 1.00 96.44 100 VAL A CA 1
ATOM 820 C C . VAL A 1 100 ? -6.254 -5.319 -1.719 1.00 96.44 100 VAL A C 1
ATOM 822 O O . VAL A 1 100 ? -6.371 -6.481 -2.114 1.00 96.44 100 VAL A O 1
ATOM 825 N N . ASN A 1 101 ? -6.628 -4.239 -2.403 1.00 93.88 101 ASN A N 1
ATOM 826 C CA . ASN A 1 101 ? -7.066 -4.208 -3.798 1.00 93.88 101 ASN A CA 1
ATOM 827 C C . ASN A 1 101 ? -5.912 -3.720 -4.696 1.00 93.88 101 ASN A C 1
ATOM 829 O O . ASN A 1 101 ? -4.973 -3.074 -4.215 1.00 93.88 101 ASN A O 1
ATOM 833 N N . VAL A 1 102 ? -5.941 -4.069 -5.984 1.00 87.81 102 VAL A N 1
ATOM 834 C CA . VAL A 1 102 ? -4.861 -3.815 -6.958 1.00 87.81 102 VAL A CA 1
ATOM 835 C C . VAL A 1 102 ? -5.453 -3.524 -8.330 1.00 87.81 102 VAL A C 1
ATOM 837 O O . VAL A 1 102 ? -6.444 -4.210 -8.656 1.00 87.81 102 VAL A O 1
#

Radius of gyration: 14.44 Å; chains: 1; bounding box: 42×25×35 Å

InterPro domains:
  IPR004569 Pyridoxal phosphate (active vitamin B6) biosynthesis PdxJ [PF03740] (18-101)
  IPR004569 Pyridoxal phosphate (active vitamin B6) biosynthesis PdxJ [PTHR30456] (18-101)
  IPR013785 Aldolase-type TIM barrel [G3DSA:3.20.20.70] (14-102)
  IPR036130 Pyridoxine 5'-phosphate synthase [SSF63892] (18-101)

Secondary structure (DSSP, 8-state):
--SSSSTT------SS---HHHHHHHHHHHHHHHHHTT---EEEE-S-HHHHHHHHHTT-SEEEE--HHHHT--SHHHHHHHHHHHHHHHHHHHHTT-EEE-

Organism: NCBI:txid428564